Protein AF-A0A3D3A9Q7-F1 (afdb_monomer)

Secondary structure (DSSP, 8-state):
-TTHHHHHHHHHHHHHHTTS-TTSSGGGHHHHHHHHHHHHHHHHHHHHHHHHHHHH-STTHHHHHHHHHHHHHHHHHHHHHHHHHHHHTT--HHHHHHHHHHHHHHHHHHHHHS-GGGTTT-

Structure (mmCIF, N/CA/C/O backbone):
data_AF-A0A3D3A9Q7-F1
#
_entry.id   AF-A0A3D3A9Q7-F1
#
loop_
_atom_site.group_PDB
_atom_site.id
_atom_site.type_symbol
_atom_site.label_atom_id
_atom_site.label_alt_id
_atom_site.label_comp_id
_atom_site.label_asym_id
_atom_site.label_entity_id
_atom_site.label_seq_id
_atom_site.pdbx_PDB_ins_code
_atom_site.Cartn_x
_atom_site.Cartn_y
_atom_site.Cartn_z
_atom_site.occupancy
_atom_site.B_iso_or_equiv
_atom_site.auth_seq_id
_atom_site.auth_comp_id
_atom_site.auth_asym_id
_atom_site.auth_atom_id
_atom_site.pdbx_PDB_model_num
ATOM 1 N N . LEU A 1 1 ? -6.005 9.254 13.160 1.00 59.97 1 LEU A N 1
ATOM 2 C CA . LEU A 1 1 ? -6.403 9.654 11.770 1.00 59.97 1 LEU A CA 1
ATOM 3 C C . LEU A 1 1 ? -5.393 10.523 10.998 1.00 59.97 1 LEU A C 1
ATOM 5 O O . LEU A 1 1 ? -5.212 10.304 9.806 1.00 59.97 1 LEU A O 1
ATOM 9 N N . ARG A 1 2 ? -4.715 11.497 11.624 1.00 62.62 2 ARG A N 1
ATOM 10 C CA . ARG A 1 2 ? -3.886 12.496 10.901 1.00 62.62 2 ARG A CA 1
ATOM 11 C C . ARG A 1 2 ? -2.611 11.944 10.231 1.00 62.62 2 ARG A C 1
ATOM 13 O O . ARG A 1 2 ? -2.109 12.562 9.304 1.00 62.62 2 ARG A O 1
ATOM 20 N N . LEU A 1 3 ? -2.104 10.789 10.675 1.00 66.12 3 LEU A N 1
ATOM 21 C CA . LEU A 1 3 ? -0.870 10.165 10.157 1.00 66.12 3 LEU A CA 1
ATOM 22 C C . LEU A 1 3 ? -1.111 9.127 9.048 1.00 66.12 3 LEU A C 1
ATOM 24 O O . LEU A 1 3 ? -0.186 8.750 8.334 1.00 66.12 3 LEU A O 1
ATOM 28 N N . LEU A 1 4 ? -2.358 8.678 8.891 1.00 69.81 4 LEU A N 1
ATOM 29 C CA . LEU A 1 4 ? -2.760 7.645 7.937 1.00 69.81 4 LEU A CA 1
ATOM 30 C C . LEU A 1 4 ? -2.432 8.020 6.475 1.00 69.81 4 LEU A C 1
ATOM 32 O O . LEU A 1 4 ? -1.754 7.233 5.817 1.00 69.81 4 LEU A O 1
ATOM 36 N N . PRO A 1 5 ? -2.793 9.217 5.964 1.00 69.50 5 PRO A N 1
ATOM 37 C CA . PRO A 1 5 ? -2.477 9.578 4.580 1.00 69.50 5 PRO A CA 1
ATOM 38 C C . PRO A 1 5 ? -0.971 9.773 4.335 1.00 69.50 5 PRO A C 1
ATOM 40 O O . PRO A 1 5 ? -0.493 9.515 3.235 1.00 69.50 5 PRO A O 1
ATOM 43 N N . PHE A 1 6 ? -0.191 10.142 5.359 1.00 75.94 6 PHE A N 1
ATOM 44 C CA . PHE A 1 6 ? 1.267 10.280 5.236 1.00 75.94 6 PHE A CA 1
ATOM 45 C C . PHE A 1 6 ? 1.986 8.936 5.069 1.00 75.94 6 PHE A C 1
ATOM 47 O O . PHE A 1 6 ? 3.049 8.879 4.457 1.00 75.94 6 PHE A O 1
ATOM 54 N N . SER A 1 7 ? 1.398 7.842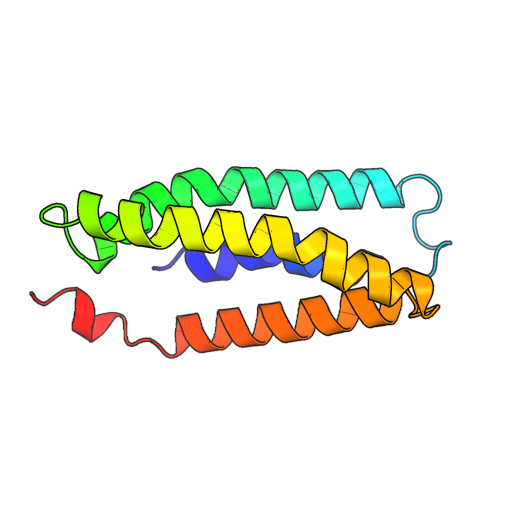 5.558 1.00 79.00 7 SER A N 1
ATOM 55 C CA . SER A 1 7 ? 1.971 6.492 5.428 1.00 79.00 7 SER A CA 1
ATOM 56 C C . SER A 1 7 ? 2.030 5.966 3.999 1.00 79.00 7 SER A C 1
ATOM 58 O O . SER A 1 7 ? 2.862 5.118 3.675 1.00 79.00 7 SER A O 1
ATOM 60 N N . VAL A 1 8 ? 1.171 6.507 3.136 1.00 82.88 8 VAL A N 1
ATOM 61 C CA . VAL A 1 8 ? 1.046 6.112 1.734 1.00 82.88 8 VAL A CA 1
ATOM 62 C C . VAL A 1 8 ? 2.135 6.765 0.876 1.00 82.88 8 VAL A C 1
ATOM 64 O O . VAL A 1 8 ? 2.496 6.230 -0.167 1.00 82.88 8 VAL A O 1
ATOM 67 N N . ILE A 1 9 ? 2.724 7.875 1.334 1.00 87.50 9 ILE A N 1
ATOM 68 C CA . ILE A 1 9 ? 3.744 8.642 0.603 1.00 87.50 9 ILE A CA 1
ATOM 69 C C . ILE A 1 9 ? 4.970 7.795 0.219 1.00 87.50 9 ILE A C 1
ATOM 71 O O . ILE A 1 9 ? 5.284 7.751 -0.972 1.00 87.50 9 ILE A O 1
ATOM 75 N N . PRO A 1 10 ? 5.663 7.101 1.149 1.00 90.19 10 PRO A N 1
ATOM 76 C CA . PRO A 1 10 ? 6.825 6.288 0.782 1.00 90.19 10 PRO A CA 1
ATOM 77 C C . PRO A 1 10 ? 6.458 5.155 -0.181 1.00 90.19 10 PRO A C 1
ATOM 79 O O . PRO A 1 10 ? 7.251 4.808 -1.051 1.00 90.19 10 PRO A O 1
ATOM 82 N N . LEU A 1 11 ? 5.238 4.623 -0.081 1.00 90.00 11 LEU A N 1
ATOM 83 C CA . LEU A 1 11 ? 4.761 3.563 -0.962 1.00 90.00 11 LEU A CA 1
ATOM 84 C C . LEU A 1 11 ? 4.469 4.083 -2.377 1.00 90.00 11 LEU A C 1
ATOM 86 O O . LEU A 1 11 ? 4.890 3.470 -3.351 1.00 90.00 11 LEU A O 1
ATOM 90 N N . VAL A 1 12 ? 3.835 5.252 -2.507 1.00 91.25 12 VAL A N 1
ATOM 91 C CA . VAL A 1 12 ? 3.642 5.917 -3.808 1.00 91.25 12 VAL A CA 1
ATOM 92 C C . VAL A 1 12 ? 4.988 6.255 -4.443 1.00 91.25 12 VAL A C 1
ATOM 94 O O . VAL A 1 12 ? 5.165 6.016 -5.633 1.00 91.25 12 VAL A O 1
ATOM 97 N N . ALA A 1 13 ? 5.958 6.739 -3.662 1.00 90.88 13 ALA A N 1
ATOM 98 C CA . ALA A 1 13 ? 7.309 7.003 -4.152 1.00 90.88 13 ALA A CA 1
ATOM 99 C C . ALA A 1 13 ? 8.012 5.724 -4.649 1.00 90.88 13 ALA A C 1
ATOM 101 O O . ALA A 1 13 ? 8.676 5.756 -5.685 1.00 90.88 13 ALA A O 1
ATOM 102 N N . ALA A 1 14 ? 7.831 4.590 -3.961 1.00 90.19 14 ALA A N 1
ATOM 103 C CA . ALA A 1 14 ? 8.379 3.306 -4.396 1.00 90.19 14 ALA A CA 1
ATOM 104 C C . ALA A 1 14 ? 7.781 2.860 -5.740 1.00 90.19 14 ALA A C 1
ATOM 106 O O . ALA A 1 14 ? 8.514 2.501 -6.657 1.00 90.19 14 ALA A O 1
ATOM 107 N N . PHE A 1 15 ? 6.457 2.934 -5.891 1.00 89.62 15 PHE A N 1
ATOM 108 C CA . PHE A 1 15 ? 5.784 2.553 -7.137 1.00 89.62 15 PHE A CA 1
ATOM 109 C C . PHE A 1 15 ? 6.058 3.540 -8.277 1.00 89.62 15 PHE A C 1
ATOM 111 O O . PHE A 1 15 ? 6.167 3.125 -9.429 1.00 89.62 15 PHE A O 1
ATOM 118 N N . TRP A 1 16 ? 6.238 4.826 -7.968 1.00 90.00 16 TRP A N 1
ATOM 119 C CA . TRP A 1 16 ? 6.684 5.829 -8.936 1.00 90.00 16 TRP A CA 1
ATOM 120 C C . TRP A 1 16 ? 8.043 5.464 -9.528 1.00 90.00 16 TRP A C 1
ATOM 122 O O . TRP A 1 16 ? 8.244 5.599 -10.733 1.00 90.00 16 TRP A O 1
ATOM 132 N N . LEU A 1 17 ? 8.955 4.925 -8.715 1.00 88.56 17 LEU A N 1
ATOM 133 C CA . LEU A 1 17 ? 10.268 4.488 -9.181 1.00 88.56 17 LEU A CA 1
ATOM 134 C C . LEU A 1 17 ? 10.185 3.395 -10.263 1.00 88.56 17 LEU A C 1
ATOM 136 O O . LEU A 1 17 ? 11.016 3.390 -11.162 1.00 88.56 17 LEU A O 1
ATOM 140 N N . LEU A 1 18 ? 9.155 2.539 -10.236 1.00 85.88 18 LEU A N 1
ATOM 141 C CA . LEU A 1 18 ? 8.907 1.513 -11.265 1.00 85.88 18 LEU A CA 1
ATOM 142 C C . LEU A 1 18 ? 8.394 2.087 -12.597 1.00 85.88 18 LEU A C 1
ATOM 144 O O . LEU A 1 18 ? 8.401 1.403 -13.620 1.00 85.88 18 LEU A O 1
ATOM 148 N N . THR A 1 19 ? 7.913 3.332 -12.596 1.00 86.56 19 THR A N 1
ATOM 149 C CA . THR A 1 19 ? 7.472 4.029 -13.817 1.00 86.56 19 THR A CA 1
ATOM 150 C C . THR A 1 19 ? 8.604 4.782 -14.509 1.00 86.56 19 THR A C 1
ATOM 152 O O . THR A 1 19 ? 8.452 5.199 -15.656 1.00 86.56 19 THR A O 1
ATOM 155 N N . LEU A 1 20 ? 9.732 4.964 -13.819 1.00 85.31 20 LEU A N 1
ATOM 156 C CA . LEU A 1 20 ? 10.879 5.686 -14.346 1.00 85.31 20 LEU A CA 1
ATOM 157 C C . LEU A 1 20 ? 11.730 4.779 -15.247 1.00 85.31 20 LEU A C 1
ATOM 159 O O . LEU A 1 20 ? 11.752 3.567 -15.046 1.00 85.31 20 LEU A O 1
ATOM 163 N N . PRO A 1 21 ? 12.446 5.349 -16.233 1.00 79.81 21 PRO A N 1
ATOM 164 C CA . PRO A 1 21 ? 13.346 4.576 -17.079 1.00 79.81 21 PRO A CA 1
ATOM 165 C C . PRO A 1 21 ? 14.492 3.949 -16.270 1.00 79.81 21 PRO A C 1
ATOM 167 O O . PRO A 1 21 ? 15.049 4.590 -15.374 1.00 79.81 21 PRO A O 1
ATOM 170 N N . ASP A 1 22 ? 14.909 2.742 -16.660 1.00 70.31 22 ASP A N 1
ATOM 171 C CA . ASP A 1 22 ? 15.920 1.919 -15.967 1.00 70.31 22 ASP A CA 1
ATOM 172 C C . ASP A 1 22 ? 17.291 2.607 -15.779 1.00 70.31 22 ASP A C 1
ATOM 174 O O . ASP A 1 22 ? 18.116 2.190 -14.965 1.00 70.31 22 ASP A O 1
ATOM 178 N N . ASN A 1 23 ? 17.553 3.683 -16.526 1.00 65.69 23 ASN A N 1
ATOM 179 C CA . ASN A 1 23 ? 18.826 4.398 -16.550 1.00 65.69 23 ASN A CA 1
ATOM 180 C C . ASN A 1 23 ? 18.911 5.599 -15.590 1.00 65.69 23 ASN A C 1
ATOM 182 O O . ASN A 1 23 ? 19.998 6.155 -15.444 1.00 65.69 23 ASN A O 1
ATOM 186 N N . LEU A 1 24 ? 17.818 6.009 -14.934 1.00 71.81 24 LEU A N 1
ATOM 187 C CA . LEU A 1 24 ? 17.806 7.273 -14.185 1.00 71.81 24 LEU A CA 1
ATOM 188 C C . LEU A 1 24 ? 18.653 7.223 -12.902 1.00 71.81 24 LEU A C 1
ATOM 190 O O . LEU A 1 24 ? 19.370 8.172 -12.598 1.00 71.81 24 LEU A O 1
ATOM 194 N N . PHE A 1 25 ? 18.597 6.107 -12.168 1.00 74.56 25 PHE A N 1
ATOM 195 C CA . PHE A 1 25 ? 19.404 5.873 -10.959 1.00 74.56 25 PHE A CA 1
ATOM 196 C C . PHE A 1 25 ? 20.344 4.661 -11.092 1.00 74.56 25 PHE A C 1
ATOM 198 O O . PHE A 1 25 ? 21.074 4.327 -10.154 1.00 74.56 25 PHE A O 1
ATOM 205 N N . GLY A 1 26 ? 20.345 3.996 -12.254 1.00 80.94 26 GLY A N 1
ATOM 206 C CA . GLY A 1 26 ? 21.186 2.837 -12.545 1.00 80.94 26 GLY A CA 1
ATOM 207 C C . GLY A 1 26 ? 21.074 1.746 -11.475 1.00 80.94 26 GLY A C 1
ATOM 208 O O . GLY A 1 26 ? 19.978 1.354 -11.072 1.00 80.94 26 GLY A O 1
ATOM 209 N N . ALA A 1 27 ? 22.220 1.284 -10.969 1.00 83.38 27 ALA A N 1
ATOM 210 C CA . ALA A 1 27 ? 22.296 0.227 -9.959 1.00 83.38 27 ALA A CA 1
ATOM 211 C C . ALA A 1 27 ? 21.739 0.622 -8.575 1.00 83.38 27 ALA A C 1
ATOM 213 O O . ALA A 1 27 ? 21.520 -0.257 -7.744 1.00 83.38 27 ALA A O 1
ATOM 214 N N . ALA A 1 28 ? 21.498 1.912 -8.304 1.00 85.19 28 ALA A N 1
ATOM 215 C CA . ALA A 1 28 ? 20.938 2.364 -7.028 1.00 85.19 28 ALA A CA 1
ATOM 216 C C . ALA A 1 28 ? 19.411 2.176 -6.937 1.00 85.19 28 ALA A C 1
ATOM 218 O O . ALA A 1 28 ? 18.867 2.132 -5.832 1.00 85.19 28 ALA A O 1
ATOM 219 N N . THR A 1 29 ? 18.718 2.022 -8.072 1.00 84.81 29 THR A N 1
ATOM 220 C CA . THR A 1 29 ? 17.247 1.924 -8.149 1.00 84.81 29 THR A CA 1
ATOM 221 C C . THR A 1 29 ? 16.655 0.854 -7.216 1.00 84.81 29 THR A C 1
ATOM 223 O O . THR A 1 29 ? 15.756 1.189 -6.440 1.00 84.81 29 THR A O 1
ATOM 226 N N . PRO A 1 30 ? 17.159 -0.399 -7.178 1.00 85.75 30 PRO A N 1
ATOM 227 C CA . PRO A 1 30 ? 16.597 -1.432 -6.306 1.00 85.75 30 PRO A CA 1
ATOM 228 C C . PRO A 1 30 ? 16.797 -1.126 -4.817 1.00 85.75 30 PRO A C 1
ATOM 230 O O . PRO A 1 30 ? 15.919 -1.417 -4.009 1.00 85.75 30 PRO A O 1
ATOM 233 N N . PHE A 1 31 ? 17.919 -0.501 -4.444 1.00 90.44 31 PHE A N 1
ATOM 234 C CA . PHE A 1 31 ? 18.195 -0.126 -3.054 1.00 90.44 31 PHE A CA 1
ATOM 235 C C . PHE A 1 31 ? 17.258 0.982 -2.574 1.00 90.44 31 PHE A C 1
ATOM 237 O O . PHE A 1 31 ? 16.728 0.901 -1.466 1.00 90.44 31 PHE A O 1
ATOM 244 N N . ILE A 1 32 ? 17.007 1.986 -3.420 1.00 91.06 32 ILE A N 1
ATOM 245 C CA . ILE A 1 32 ? 16.048 3.058 -3.127 1.00 91.06 32 ILE A CA 1
ATOM 246 C C . ILE A 1 32 ? 14.636 2.471 -3.013 1.00 91.06 32 ILE A C 1
ATOM 248 O O . ILE A 1 32 ? 13.933 2.760 -2.045 1.00 91.06 32 ILE A O 1
ATOM 252 N N . TYR A 1 33 ? 14.247 1.595 -3.946 1.00 90.19 33 TYR A N 1
ATOM 253 C CA . TYR A 1 33 ? 12.961 0.898 -3.903 1.00 90.19 33 TYR A CA 1
ATOM 254 C C . TYR A 1 33 ? 12.782 0.116 -2.595 1.00 90.19 33 TYR A C 1
ATOM 256 O O . TYR A 1 33 ? 11.808 0.324 -1.872 1.00 90.19 33 TYR A O 1
ATOM 264 N N . MET A 1 34 ? 13.746 -0.744 -2.249 1.00 91.69 34 MET A N 1
ATOM 265 C CA . MET A 1 34 ? 13.701 -1.551 -1.026 1.00 91.69 34 MET A CA 1
ATOM 266 C C . MET A 1 34 ? 13.694 -0.682 0.235 1.00 91.69 34 MET A C 1
ATOM 268 O O . MET A 1 34 ? 12.976 -0.999 1.180 1.00 91.69 34 MET A O 1
ATOM 272 N N . GLY A 1 35 ? 14.438 0.428 0.245 1.00 93.69 35 GLY A N 1
ATOM 273 C CA . GLY A 1 35 ? 14.431 1.388 1.348 1.00 93.69 35 GLY A CA 1
ATOM 274 C C . GLY A 1 35 ? 13.055 2.021 1.563 1.00 93.69 35 GLY A C 1
ATOM 275 O O . GLY A 1 35 ? 12.561 2.055 2.689 1.00 93.69 35 GLY A O 1
ATOM 276 N N . LEU A 1 36 ? 12.395 2.460 0.487 1.00 92.81 36 LEU A N 1
ATOM 277 C CA . LEU A 1 36 ? 11.050 3.044 0.547 1.00 92.81 36 LEU A CA 1
ATOM 278 C C . LEU A 1 36 ? 9.987 2.023 0.976 1.00 92.81 36 LEU A C 1
ATOM 280 O O . LEU A 1 36 ? 9.140 2.333 1.818 1.00 92.81 36 LEU A O 1
ATOM 284 N N . ILE A 1 37 ? 10.061 0.792 0.460 1.00 91.94 37 ILE A N 1
ATOM 285 C CA . ILE A 1 37 ? 9.197 -0.314 0.897 1.00 91.94 37 ILE A CA 1
ATOM 286 C C . ILE A 1 37 ? 9.441 -0.641 2.377 1.00 91.94 37 ILE A C 1
ATOM 288 O O . ILE A 1 37 ? 8.484 -0.788 3.137 1.00 91.94 37 ILE A O 1
ATOM 292 N N . GLY A 1 38 ? 10.701 -0.698 2.814 1.00 91.50 38 GLY A N 1
ATOM 293 C CA . GLY A 1 38 ? 11.070 -0.945 4.208 1.00 91.50 38 GLY A CA 1
ATOM 294 C C . GLY A 1 38 ? 10.538 0.128 5.159 1.00 91.50 38 GLY A C 1
ATOM 295 O O . GLY A 1 38 ? 9.991 -0.202 6.212 1.00 91.50 38 G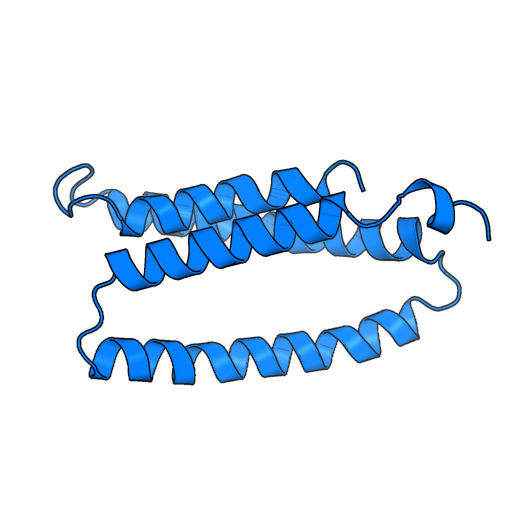LY A O 1
ATOM 296 N N . LEU A 1 39 ? 10.615 1.404 4.765 1.00 91.75 39 LEU A N 1
ATOM 297 C CA . LEU A 1 39 ? 10.009 2.510 5.511 1.00 91.75 39 LEU A CA 1
ATOM 298 C C . LEU A 1 39 ? 8.495 2.334 5.639 1.00 91.75 39 LEU A C 1
ATOM 300 O O . LEU A 1 39 ? 7.961 2.457 6.741 1.00 91.75 39 LEU A O 1
ATOM 304 N N . ASN A 1 40 ? 7.803 2.001 4.546 1.00 90.75 40 ASN A N 1
ATOM 305 C CA . ASN A 1 40 ? 6.364 1.763 4.591 1.00 90.75 40 ASN A CA 1
ATOM 306 C C . ASN A 1 40 ? 6.007 0.596 5.531 1.00 90.75 40 ASN A C 1
ATOM 308 O O . ASN A 1 40 ? 5.158 0.771 6.406 1.00 90.75 40 ASN A O 1
ATOM 312 N N . LEU A 1 41 ? 6.701 -0.545 5.435 1.00 89.50 41 LEU A N 1
ATOM 313 C CA . LEU A 1 41 ? 6.497 -1.687 6.339 1.00 89.50 41 LEU A CA 1
ATOM 314 C C . LEU A 1 41 ? 6.722 -1.307 7.811 1.00 89.50 41 LEU A C 1
ATOM 316 O O . LEU A 1 41 ? 5.942 -1.710 8.676 1.00 89.50 41 LEU A O 1
ATOM 320 N N . GLY A 1 42 ? 7.743 -0.494 8.097 1.00 88.62 42 GLY A N 1
ATOM 321 C CA . GLY A 1 42 ? 8.017 0.013 9.444 1.00 88.62 42 GLY A CA 1
ATOM 322 C C . GLY A 1 42 ? 6.913 0.926 9.991 1.00 88.62 42 GLY A C 1
ATOM 323 O O . GLY A 1 42 ? 6.653 0.928 11.194 1.00 88.62 42 GLY A O 1
ATOM 324 N N . MET A 1 43 ? 6.216 1.665 9.123 1.00 88.38 43 MET A N 1
ATOM 325 C CA . MET A 1 43 ? 5.110 2.547 9.511 1.00 88.38 43 MET A CA 1
ATOM 326 C C . MET A 1 43 ? 3.803 1.792 9.795 1.00 88.38 43 MET A C 1
ATOM 328 O O . MET A 1 43 ? 3.017 2.240 10.634 1.00 88.38 43 MET A O 1
ATOM 332 N N . VAL A 1 44 ? 3.557 0.648 9.144 1.00 85.75 44 VAL A N 1
ATOM 333 C CA . VAL A 1 44 ? 2.295 -0.112 9.280 1.00 85.75 44 VAL A CA 1
ATOM 334 C C . VAL A 1 44 ? 2.021 -0.527 10.729 1.00 85.75 44 VAL A C 1
ATOM 336 O O . VAL A 1 44 ? 0.887 -0.405 11.194 1.00 85.75 44 VAL A O 1
ATOM 339 N N . GLY A 1 45 ? 3.044 -0.979 11.462 1.00 84.12 45 GLY A N 1
ATOM 340 C CA . GLY A 1 45 ? 2.903 -1.447 12.846 1.00 84.12 45 GLY A CA 1
ATOM 341 C C . GLY A 1 45 ? 2.379 -0.365 13.804 1.00 84.12 45 GLY A C 1
ATOM 342 O O . GLY A 1 45 ? 1.291 -0.533 14.361 1.00 84.12 45 GLY A O 1
ATOM 343 N N . PRO A 1 46 ? 3.102 0.758 13.982 1.00 85.56 46 PRO A N 1
ATOM 344 C CA . PRO A 1 46 ? 2.676 1.855 14.852 1.00 85.56 46 PRO A CA 1
ATOM 345 C C . PRO A 1 46 ? 1.335 2.471 14.444 1.00 85.56 46 PRO A C 1
ATOM 347 O O . PRO A 1 46 ? 0.504 2.761 15.306 1.00 85.56 46 PRO A O 1
ATOM 350 N N . ILE A 1 47 ? 1.095 2.635 13.138 1.00 84.00 47 ILE A N 1
ATOM 351 C CA . ILE A 1 47 ? -0.146 3.234 12.636 1.00 84.00 47 ILE A CA 1
ATOM 352 C C . ILE A 1 47 ? -1.329 2.323 12.932 1.00 84.00 47 ILE A C 1
ATOM 354 O O . ILE A 1 47 ? -2.290 2.778 13.540 1.00 84.00 47 ILE A O 1
ATOM 358 N N . SER A 1 48 ? -1.257 1.040 12.576 1.00 81.12 48 SER A N 1
ATOM 359 C CA . SER A 1 48 ? -2.321 0.078 12.887 1.00 81.12 48 SER A CA 1
ATOM 360 C C . SER A 1 48 ? -2.528 -0.045 14.403 1.00 81.12 48 SER A C 1
ATOM 362 O O . SER A 1 48 ? -3.659 -0.040 14.886 1.00 81.12 48 SER A O 1
ATOM 364 N N . GLY A 1 49 ? -1.440 -0.064 15.180 1.00 82.50 49 GLY A N 1
ATOM 365 C CA . GLY A 1 49 ? -1.478 -0.150 16.639 1.00 82.50 49 GLY A CA 1
ATOM 366 C C . GLY A 1 49 ? -2.251 0.987 17.313 1.00 82.50 49 GLY A C 1
ATOM 367 O O . GLY A 1 49 ? -3.036 0.710 18.219 1.00 82.50 49 GLY A O 1
ATOM 368 N N . GLY A 1 50 ? -2.056 2.230 16.861 1.00 82.69 50 GLY A N 1
ATOM 369 C CA . GLY A 1 50 ? -2.736 3.413 17.401 1.00 82.69 50 GLY A CA 1
ATOM 370 C C . GLY A 1 50 ? -4.088 3.724 16.753 1.00 82.69 50 GLY A C 1
ATOM 371 O O . GLY A 1 50 ? -4.969 4.267 17.415 1.00 82.69 50 GLY A O 1
ATOM 372 N N . LEU A 1 51 ? -4.287 3.337 15.491 1.00 83.31 51 LEU A N 1
ATOM 373 C CA . LEU A 1 51 ? -5.481 3.689 14.723 1.00 83.31 51 LEU A CA 1
ATOM 374 C C . LEU A 1 51 ? -6.738 2.958 15.202 1.00 83.31 51 LEU A C 1
ATOM 376 O O . LEU A 1 51 ? -7.776 3.590 15.369 1.00 83.31 51 LEU A O 1
ATOM 380 N N . TRP A 1 52 ? -6.673 1.639 15.418 1.00 81.69 52 TRP A N 1
ATOM 381 C CA . TRP A 1 52 ? -7.863 0.887 15.837 1.00 81.69 52 TRP A CA 1
ATOM 382 C C . TRP A 1 52 ? -8.422 1.362 17.190 1.00 81.69 52 TRP A C 1
ATOM 384 O O . TRP A 1 52 ? -9.634 1.560 17.266 1.00 81.69 52 TRP A O 1
ATOM 394 N N . PRO A 1 53 ? -7.593 1.604 18.230 1.00 81.81 53 PRO A N 1
ATOM 395 C CA . PRO A 1 53 ? -8.070 2.174 19.490 1.00 81.81 53 PRO A CA 1
ATOM 396 C C . PRO A 1 53 ? -8.618 3.598 19.353 1.00 81.81 53 PRO A C 1
ATOM 398 O O . PRO A 1 53 ? -9.589 3.929 20.023 1.00 81.81 53 PRO A O 1
ATOM 401 N N . GLU A 1 54 ? -8.016 4.432 18.496 1.00 80.56 54 GLU A N 1
ATOM 402 C CA . GLU A 1 54 ? -8.469 5.813 18.252 1.00 80.56 54 GLU A CA 1
ATOM 403 C C . GLU A 1 54 ? -9.845 5.849 17.564 1.00 80.56 54 GLU A C 1
ATOM 405 O O . GLU A 1 54 ? -10.653 6.722 17.863 1.00 80.56 54 GLU A O 1
ATOM 410 N N . LEU A 1 55 ? -10.123 4.905 16.657 1.00 78.38 55 LEU A N 1
ATOM 411 C CA . LEU A 1 55 ? -11.370 4.865 15.881 1.00 78.38 55 LEU A CA 1
ATOM 412 C C . LEU A 1 55 ? -12.518 4.109 16.559 1.00 78.38 55 LEU A C 1
ATOM 414 O O . LEU A 1 55 ? -13.676 4.449 16.338 1.00 78.38 55 LEU A O 1
ATOM 418 N N . PHE A 1 56 ? -12.213 3.048 17.309 1.00 79.38 56 PHE A N 1
ATOM 419 C CA . PHE A 1 56 ? -13.218 2.103 17.817 1.00 79.38 56 PHE A CA 1
ATOM 420 C C . PHE A 1 56 ? -13.153 1.896 19.337 1.00 79.38 56 PHE A C 1
ATOM 422 O O . PHE A 1 56 ? -13.874 1.053 19.877 1.00 79.38 56 PHE A O 1
ATOM 429 N N . GLY A 1 57 ? -12.276 2.621 20.035 1.00 80.31 57 GLY A N 1
ATOM 430 C CA . 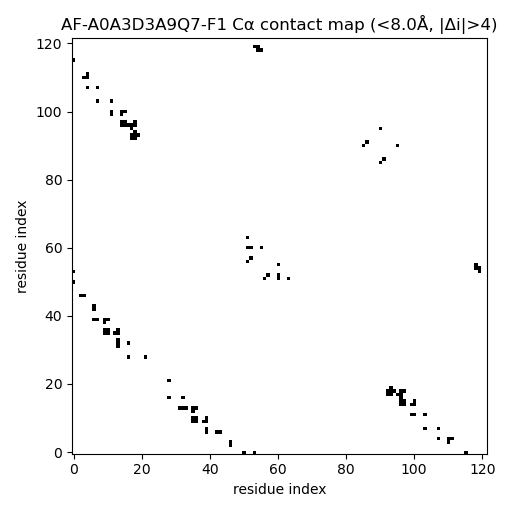GLY A 1 57 ? -11.999 2.389 21.448 1.00 80.31 57 GLY A CA 1
ATOM 431 C C . GLY A 1 57 ? -11.311 1.042 21.701 1.00 80.31 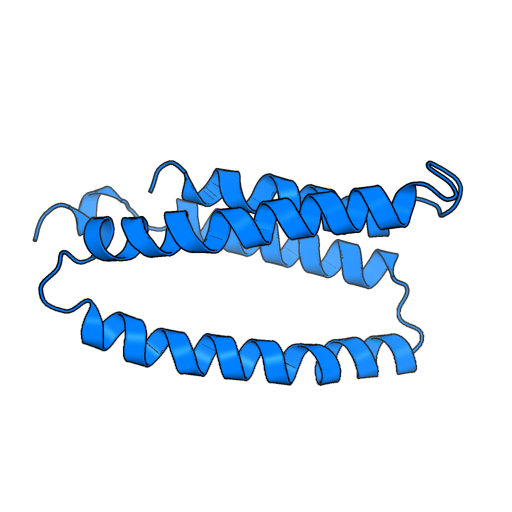57 GLY A C 1
ATOM 432 O O . GLY A 1 57 ? -10.917 0.318 20.785 1.00 80.31 57 GLY A O 1
ATOM 433 N N . THR A 1 58 ? -11.141 0.683 22.974 1.00 82.12 58 THR A N 1
ATOM 434 C CA . THR A 1 58 ? -10.422 -0.540 23.376 1.00 82.12 58 THR A CA 1
ATOM 435 C C . THR A 1 58 ? -11.319 -1.762 23.586 1.00 82.12 58 THR A C 1
ATOM 437 O O . THR A 1 58 ? -10.811 -2.881 23.639 1.00 82.12 58 TH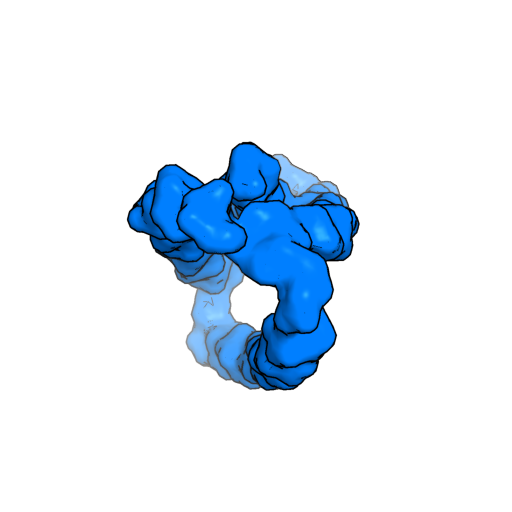R A O 1
ATOM 440 N N . ALA A 1 59 ? -12.642 -1.579 23.649 1.00 82.06 59 ALA A N 1
ATOM 441 C CA . ALA A 1 59 ? -13.595 -2.621 24.045 1.00 82.06 59 ALA A CA 1
ATOM 442 C C . ALA A 1 59 ? -13.673 -3.813 23.071 1.00 82.06 59 ALA A C 1
ATOM 444 O O . ALA A 1 59 ? -13.847 -4.952 23.500 1.00 82.06 59 ALA A O 1
ATOM 445 N N . HIS A 1 60 ? -13.519 -3.575 21.763 1.00 82.38 60 HIS A N 1
ATOM 446 C CA . HIS A 1 60 ? -13.693 -4.604 20.725 1.00 82.38 60 HIS A CA 1
ATOM 447 C C . HIS A 1 60 ? -12.465 -4.791 19.819 1.00 82.38 60 HIS A C 1
ATOM 449 O O . HIS A 1 60 ? -12.563 -5.386 18.744 1.00 82.38 60 HIS A O 1
ATOM 455 N N . LEU A 1 61 ? -11.279 -4.351 20.257 1.00 84.75 61 LEU A N 1
ATOM 456 C CA . LEU A 1 61 ? -10.046 -4.460 19.461 1.00 84.75 61 LEU A CA 1
ATOM 457 C C . LEU A 1 61 ? -9.683 -5.898 19.092 1.00 84.75 61 LEU A C 1
ATOM 459 O O . LEU A 1 61 ? -9.172 -6.133 17.999 1.00 84.75 61 LEU A O 1
ATOM 463 N N . GLY A 1 62 ? -9.958 -6.857 19.980 1.00 85.19 62 GLY A N 1
ATOM 464 C CA . GLY A 1 62 ? -9.723 -8.275 19.708 1.00 85.19 62 GLY A CA 1
ATOM 465 C C . GLY A 1 62 ? -10.523 -8.775 18.502 1.00 85.19 62 GLY A C 1
ATOM 466 O O . GLY A 1 62 ? -9.958 -9.429 17.632 1.00 85.19 62 GLY A O 1
ATOM 467 N N . ALA A 1 63 ? -11.802 -8.394 18.407 1.00 86.19 63 ALA A N 1
ATOM 468 C CA . ALA A 1 63 ? -12.681 -8.768 17.297 1.00 86.19 63 ALA A CA 1
ATOM 469 C C . ALA A 1 63 ? -12.282 -8.084 15.975 1.00 86.19 63 ALA A C 1
ATOM 471 O O . ALA A 1 63 ? -12.324 -8.693 14.910 1.00 86.19 63 ALA A O 1
ATOM 472 N N . ILE A 1 64 ? -11.833 -6.828 16.032 1.00 85.94 64 ILE A N 1
ATOM 473 C CA . ILE A 1 64 ? -11.340 -6.111 14.845 1.00 85.94 64 ILE A CA 1
ATOM 474 C C . ILE A 1 64 ? -10.046 -6.755 14.327 1.00 85.94 64 ILE A C 1
ATOM 476 O O . ILE A 1 64 ? -9.885 -6.997 13.127 1.00 85.94 64 ILE A O 1
ATOM 480 N N . ARG A 1 65 ? -9.111 -7.071 15.229 1.00 84.81 65 ARG A N 1
ATOM 481 C CA . ARG A 1 65 ? -7.841 -7.711 14.860 1.00 84.81 65 ARG A CA 1
ATOM 482 C C . ARG A 1 65 ? -8.041 -9.133 14.337 1.00 84.81 65 ARG A C 1
ATOM 484 O O . ARG A 1 65 ? -7.351 -9.520 13.398 1.00 84.81 65 ARG A O 1
ATOM 491 N N . SER A 1 66 ? -8.998 -9.885 14.885 1.00 89.44 66 SER A N 1
ATOM 492 C CA . SER A 1 66 ? -9.298 -11.238 14.405 1.00 89.44 66 SER A CA 1
ATOM 493 C C . SER A 1 66 ? -9.917 -11.254 13.007 1.00 89.44 66 SER A C 1
ATOM 495 O O . SER A 1 66 ? -9.678 -12.203 12.269 1.00 89.44 66 SER A O 1
ATOM 497 N N . LEU A 1 67 ? -10.653 -10.208 12.615 1.00 89.94 67 LEU A N 1
ATOM 498 C CA . LEU A 1 67 ? -11.181 -10.069 11.255 1.00 89.94 67 LEU A CA 1
ATOM 499 C C . LEU A 1 67 ? -10.119 -9.578 10.262 1.00 89.94 67 LEU A C 1
ATOM 501 O O . LEU A 1 67 ? -10.057 -10.048 9.130 1.00 89.94 67 LEU A O 1
ATOM 505 N N . THR A 1 68 ? -9.273 -8.632 10.668 1.00 88.19 68 THR A N 1
ATOM 506 C CA . THR A 1 68 ? -8.285 -8.018 9.763 1.00 88.19 68 THR A CA 1
ATOM 507 C C . THR A 1 68 ? -7.103 -8.935 9.454 1.00 88.19 68 THR A C 1
ATOM 509 O O . THR A 1 68 ? -6.624 -8.939 8.321 1.00 88.19 68 THR A O 1
ATOM 512 N N . ALA A 1 69 ? -6.661 -9.761 10.407 1.00 90.06 69 ALA A N 1
ATOM 513 C CA . ALA A 1 69 ? -5.568 -10.712 10.200 1.00 90.06 69 ALA A CA 1
ATOM 514 C C . ALA A 1 69 ? -5.782 -11.674 9.006 1.00 90.06 69 ALA A C 1
ATOM 516 O O . ALA A 1 69 ? -4.918 -11.708 8.126 1.00 90.06 69 ALA A O 1
ATOM 517 N N . PRO A 1 70 ? -6.901 -12.422 8.896 1.00 92.94 70 PRO A N 1
ATOM 518 C CA . PRO A 1 70 ? -7.128 -13.321 7.765 1.00 92.94 70 PRO A CA 1
ATOM 519 C C . PRO A 1 70 ? -7.272 -12.574 6.436 1.00 92.94 70 PRO A C 1
ATOM 521 O O . PRO A 1 70 ? -6.839 -13.096 5.413 1.00 92.94 70 PRO A O 1
ATOM 524 N N . ILE A 1 71 ? -7.807 -11.347 6.436 1.00 92.31 71 ILE A N 1
ATOM 525 C CA . ILE A 1 71 ? -7.885 -10.513 5.225 1.00 92.31 71 ILE A CA 1
ATOM 526 C C . ILE A 1 71 ? -6.480 -10.181 4.715 1.00 92.31 71 ILE A C 1
ATOM 528 O O . ILE A 1 71 ? -6.209 -10.338 3.526 1.00 92.31 71 ILE A O 1
ATOM 532 N N . VAL A 1 72 ? -5.571 -9.767 5.605 1.00 91.44 72 VAL A N 1
ATOM 533 C CA . VAL A 1 72 ? -4.178 -9.472 5.234 1.00 91.44 72 VAL A CA 1
ATOM 534 C C . VAL A 1 72 ? -3.475 -10.725 4.716 1.00 91.44 72 VAL A C 1
ATOM 536 O O . VAL A 1 72 ? -2.815 -10.652 3.685 1.00 91.44 72 VAL A O 1
ATOM 539 N N . ILE A 1 73 ? -3.651 -11.876 5.373 1.00 93.50 73 ILE A N 1
ATOM 540 C CA . ILE A 1 73 ? -3.057 -13.153 4.940 1.00 93.50 73 ILE A CA 1
ATOM 541 C C . ILE A 1 73 ? -3.584 -13.570 3.559 1.00 93.50 73 ILE A C 1
ATOM 543 O O . ILE A 1 73 ? -2.811 -13.975 2.694 1.00 93.50 73 ILE A O 1
ATOM 547 N N . ALA A 1 74 ? -4.892 -13.455 3.327 1.00 95.19 74 ALA A N 1
ATOM 548 C CA . ALA A 1 74 ? -5.484 -13.760 2.029 1.00 95.19 74 ALA A CA 1
ATOM 549 C C . ALA A 1 74 ? -4.966 -12.810 0.937 1.00 95.19 74 ALA A C 1
ATOM 551 O O . ALA A 1 74 ? -4.637 -13.256 -0.161 1.00 95.19 74 ALA A O 1
ATOM 552 N N . ALA A 1 75 ? -4.833 -11.515 1.241 1.00 91.31 75 ALA A N 1
ATOM 553 C CA . ALA A 1 75 ? -4.294 -10.528 0.310 1.00 91.31 75 ALA A CA 1
ATOM 554 C C . ALA A 1 75 ? -2.820 -10.797 -0.037 1.00 91.31 75 ALA A C 1
ATOM 556 O O . ALA A 1 75 ? -2.445 -10.732 -1.209 1.00 91.31 75 ALA A O 1
ATOM 557 N N . THR A 1 76 ? -1.985 -11.147 0.948 1.00 90.75 76 THR A N 1
ATOM 558 C CA . THR A 1 76 ? -0.573 -11.479 0.700 1.00 90.75 76 THR A CA 1
ATOM 559 C C . THR A 1 76 ? -0.410 -12.804 -0.036 1.00 90.75 76 THR A C 1
ATOM 561 O O . THR A 1 76 ? 0.511 -12.922 -0.837 1.00 90.75 76 THR A O 1
ATOM 564 N N . ALA A 1 77 ? -1.310 -13.771 0.160 1.00 94.75 77 ALA A N 1
ATOM 565 C CA . ALA A 1 77 ? -1.341 -15.007 -0.622 1.00 94.75 77 ALA A CA 1
ATOM 566 C C . ALA A 1 77 ? -1.807 -14.777 -2.073 1.00 94.75 77 ALA A C 1
ATOM 568 O O . ALA A 1 77 ? -1.298 -15.414 -2.994 1.00 94.75 77 ALA A O 1
ATOM 569 N N . ALA A 1 78 ? -2.746 -13.853 -2.291 1.00 94.69 78 ALA A N 1
ATOM 570 C CA . ALA A 1 78 ? -3.241 -13.509 -3.623 1.00 94.69 78 ALA A CA 1
ATOM 571 C C . ALA A 1 78 ? -2.227 -12.698 -4.447 1.00 94.69 78 ALA A C 1
ATOM 573 O O . ALA A 1 78 ? -2.182 -12.838 -5.670 1.00 94.69 78 ALA A O 1
ATOM 574 N N . ALA A 1 79 ? -1.401 -11.867 -3.803 1.00 91.75 79 ALA A N 1
ATOM 575 C CA . ALA A 1 79 ? -0.473 -10.976 -4.495 1.00 91.75 79 ALA A CA 1
ATOM 576 C C . ALA A 1 79 ? 0.506 -11.709 -5.447 1.00 91.75 79 ALA A C 1
ATOM 578 O O . ALA A 1 79 ? 0.551 -11.325 -6.615 1.00 91.75 79 ALA A O 1
ATOM 579 N N . PRO A 1 80 ? 1.230 -12.778 -5.049 1.00 92.69 80 PRO A N 1
ATOM 580 C CA . PRO A 1 80 ? 2.102 -13.524 -5.960 1.00 92.69 80 PRO A CA 1
ATOM 581 C C . PRO A 1 80 ? 1.369 -14.119 -7.161 1.00 92.69 80 PRO A C 1
ATOM 583 O O . PRO A 1 80 ? 1.923 -14.139 -8.252 1.00 92.69 80 PRO A O 1
ATOM 586 N N . VAL A 1 81 ? 0.126 -14.577 -6.982 1.00 94.06 81 VAL A N 1
ATOM 587 C CA . VAL A 1 81 ? -0.677 -15.140 -8.077 1.00 94.06 81 VAL A CA 1
ATOM 588 C C . VAL A 1 81 ? -1.042 -14.045 -9.076 1.00 94.06 81 VAL A C 1
ATOM 590 O O . VAL A 1 81 ? -0.833 -14.207 -10.273 1.00 94.06 81 VAL A O 1
ATOM 593 N N . LEU A 1 82 ? -1.540 -12.907 -8.590 1.00 92.56 82 LEU A N 1
ATOM 594 C CA . LEU A 1 82 ? -1.946 -11.788 -9.441 1.00 92.56 82 LEU A CA 1
ATOM 595 C C . LEU A 1 82 ? -0.757 -11.164 -10.179 1.00 92.56 82 LEU A C 1
ATOM 597 O O . LEU A 1 82 ? -0.807 -10.992 -11.396 1.00 92.56 82 LEU A O 1
ATOM 601 N N . PHE A 1 83 ? 0.315 -10.835 -9.456 1.00 91.06 83 PHE A N 1
ATOM 602 C CA . PHE A 1 83 ? 1.492 -10.207 -10.056 1.00 91.06 83 PHE A CA 1
A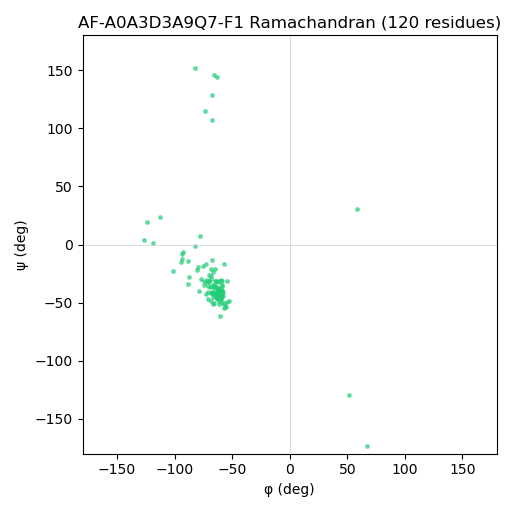TOM 603 C C . PHE A 1 83 ? 2.333 -11.201 -10.863 1.00 91.06 83 PHE A C 1
ATOM 605 O O . PHE A 1 83 ? 2.901 -10.806 -11.874 1.00 91.06 83 PHE A O 1
ATOM 612 N N . GLY A 1 84 ? 2.368 -12.480 -10.478 1.00 91.56 84 GLY A N 1
ATOM 613 C CA . GLY A 1 84 ? 3.011 -13.540 -11.258 1.00 91.56 84 GLY A CA 1
ATOM 614 C C . GLY A 1 84 ? 2.355 -13.703 -12.626 1.00 91.56 84 GLY A C 1
ATOM 615 O O . GLY A 1 84 ? 3.032 -13.572 -13.639 1.00 91.56 84 GLY A O 1
ATOM 616 N N . LEU A 1 85 ? 1.023 -13.835 -12.664 1.00 94.06 85 LEU A N 1
ATOM 617 C CA . LEU A 1 85 ? 0.276 -13.890 -13.925 1.00 94.06 85 LEU A CA 1
ATOM 618 C C . LEU A 1 85 ? 0.462 -12.622 -14.769 1.00 94.06 85 LEU A C 1
ATOM 620 O O . LEU A 1 85 ? 0.594 -12.708 -15.987 1.00 94.06 85 LEU A O 1
ATOM 624 N N . ALA A 1 86 ? 0.497 -11.442 -14.143 1.00 91.62 86 ALA A N 1
ATOM 625 C CA . ALA A 1 86 ? 0.746 -10.192 -14.858 1.00 91.62 86 ALA A CA 1
ATOM 626 C C . ALA A 1 86 ? 2.121 -10.184 -15.550 1.00 91.62 86 ALA A C 1
ATOM 628 O O . ALA A 1 86 ? 2.227 -9.779 -16.710 1.00 91.62 86 ALA A O 1
ATOM 629 N N . VAL A 1 87 ? 3.160 -10.660 -14.860 1.00 91.81 87 VAL A N 1
ATOM 630 C CA . VAL A 1 87 ? 4.513 -10.776 -15.418 1.00 91.81 87 VAL A CA 1
ATOM 631 C C . VAL A 1 87 ? 4.560 -11.831 -16.527 1.00 91.81 87 VAL A C 1
ATOM 633 O O . VAL A 1 87 ? 5.126 -11.558 -17.585 1.00 91.81 87 VAL A O 1
ATOM 636 N N . ASP A 1 88 ? 3.898 -12.977 -16.349 1.00 93.94 88 ASP A N 1
ATOM 637 C CA . ASP A 1 88 ?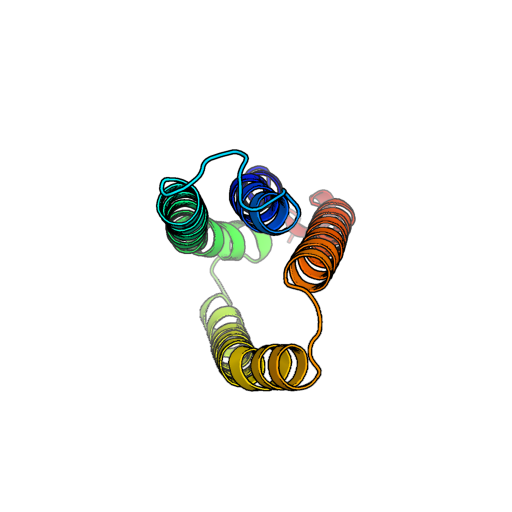 3.809 -14.033 -17.370 1.00 93.94 88 ASP A CA 1
ATOM 638 C C . ASP A 1 88 ? 3.118 -13.540 -18.657 1.00 93.94 88 ASP A C 1
ATOM 640 O O . ASP A 1 88 ? 3.480 -13.930 -19.769 1.00 93.94 88 ASP A O 1
ATOM 644 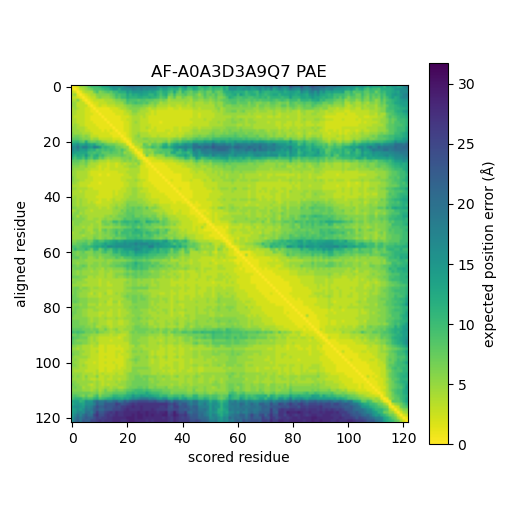N N . MET A 1 89 ? 2.157 -12.619 -18.531 1.00 93.94 89 MET A N 1
ATOM 645 C CA . MET A 1 89 ? 1.487 -11.952 -19.656 1.00 93.94 89 MET A CA 1
ATOM 646 C C . MET A 1 89 ? 2.324 -10.831 -20.303 1.00 93.94 89 MET A C 1
ATOM 648 O O . MET A 1 89 ? 1.821 -10.134 -21.184 1.00 93.94 89 MET A O 1
ATOM 652 N N . ASN A 1 90 ? 3.591 -10.656 -19.911 1.00 90.44 90 ASN A N 1
ATOM 653 C CA . ASN A 1 90 ? 4.484 -9.581 -20.363 1.00 90.44 90 ASN A CA 1
ATOM 654 C C . ASN A 1 90 ? 3.945 -8.164 -20.082 1.00 90.44 90 ASN A C 1
ATOM 656 O O . ASN A 1 90 ? 4.235 -7.218 -20.821 1.00 90.44 90 ASN A O 1
ATOM 660 N N . ILE A 1 91 ? 3.165 -7.986 -19.010 1.00 90.69 91 ILE A N 1
ATOM 661 C CA . ILE A 1 91 ? 2.765 -6.647 -18.567 1.00 90.69 91 ILE A CA 1
ATOM 662 C C . ILE A 1 91 ? 4.010 -5.913 -18.060 1.00 90.69 91 ILE A C 1
ATOM 664 O O . ILE A 1 91 ? 4.760 -6.425 -17.231 1.00 90.69 91 ILE A O 1
ATOM 668 N N . SER A 1 92 ? 4.235 -4.695 -18.556 1.00 89.00 92 SER A N 1
ATOM 669 C CA . SER A 1 92 ? 5.404 -3.904 -18.175 1.00 89.00 92 SER A CA 1
ATOM 670 C C . SER A 1 92 ? 5.367 -3.498 -16.698 1.00 89.00 92 SER A C 1
ATOM 672 O O . SER A 1 92 ? 4.312 -3.179 -16.140 1.00 89.00 92 SER A O 1
ATOM 674 N N . PHE A 1 93 ? 6.540 -3.426 -16.063 1.00 86.12 93 PHE A N 1
ATOM 675 C CA . PHE A 1 93 ? 6.662 -2.959 -14.677 1.00 86.12 93 PHE A CA 1
ATOM 676 C C . PHE A 1 93 ? 6.127 -1.540 -14.483 1.00 86.12 93 PHE A C 1
ATOM 678 O O . PHE A 1 93 ? 5.547 -1.245 -13.440 1.00 86.12 93 PHE A O 1
ATOM 685 N N . SER A 1 94 ? 6.225 -0.686 -15.503 1.00 87.88 94 SER A N 1
ATOM 686 C CA . SER A 1 94 ? 5.637 0.652 -15.471 1.00 87.88 94 SER A CA 1
ATOM 687 C C . SER A 1 94 ? 4.110 0.608 -15.392 1.00 87.88 94 SER A C 1
ATOM 689 O O . SER A 1 94 ? 3.524 1.385 -14.642 1.00 87.88 94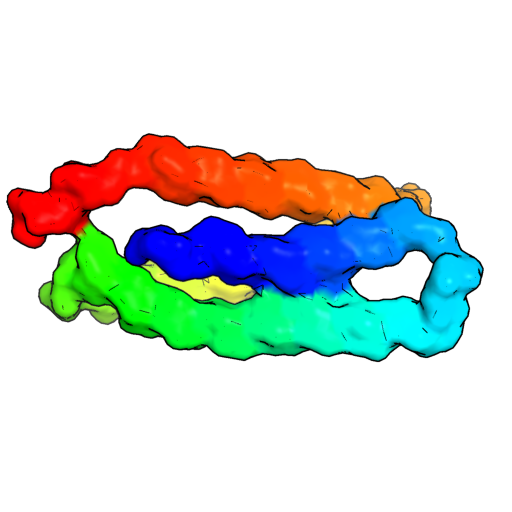 SER A O 1
ATOM 691 N N . ALA A 1 95 ? 3.452 -0.320 -16.099 1.00 89.56 95 ALA A N 1
ATOM 692 C CA . ALA A 1 95 ? 2.001 -0.497 -16.008 1.00 89.56 95 ALA A CA 1
ATOM 693 C C . ALA A 1 95 ? 1.578 -1.017 -14.623 1.00 89.56 95 ALA A C 1
ATOM 695 O O . ALA A 1 95 ? 0.612 -0.514 -14.044 1.00 89.56 95 ALA A O 1
ATOM 696 N N . ILE A 1 96 ? 2.339 -1.957 -14.050 1.00 90.19 96 ILE A N 1
ATOM 697 C CA . ILE A 1 96 ? 2.127 -2.444 -12.677 1.00 90.19 96 ILE A CA 1
ATOM 698 C C . ILE A 1 96 ? 2.297 -1.294 -11.674 1.00 90.19 96 ILE A C 1
ATOM 700 O O . ILE A 1 96 ? 1.412 -1.064 -10.847 1.00 90.19 96 ILE A O 1
ATOM 704 N N . GLY A 1 97 ? 3.378 -0.520 -11.795 1.00 89.81 97 GLY A N 1
ATOM 705 C CA . GLY A 1 97 ? 3.652 0.663 -10.979 1.00 89.81 97 GLY A CA 1
ATOM 706 C C . GLY A 1 97 ? 2.505 1.675 -11.017 1.00 89.81 97 GLY A C 1
ATOM 707 O O . GLY A 1 97 ? 1.996 2.081 -9.971 1.00 89.81 97 GLY A O 1
ATOM 708 N N . LEU A 1 98 ? 2.028 2.013 -12.218 1.00 92.06 98 LEU A N 1
ATOM 709 C CA . LEU A 1 98 ? 0.933 2.964 -12.412 1.00 92.06 98 LEU A CA 1
ATOM 710 C C . LEU A 1 98 ? -0.385 2.463 -11.804 1.00 92.06 98 LEU A C 1
ATOM 712 O O . LEU A 1 98 ? -1.080 3.223 -11.128 1.00 92.06 98 LEU A O 1
ATOM 716 N N . SER A 1 99 ? -0.707 1.178 -11.989 1.00 90.81 99 SER A N 1
ATOM 717 C CA . SER A 1 99 ? -1.900 0.564 -11.390 1.00 90.81 99 SER A CA 1
ATOM 718 C C . SER A 1 99 ? -1.863 0.617 -9.857 1.00 90.81 99 SER A C 1
ATOM 720 O O . SER A 1 99 ? -2.867 0.952 -9.223 1.00 90.81 99 SER A O 1
ATOM 722 N N . GLY A 1 100 ? -0.687 0.391 -9.262 1.00 90.56 100 GLY A N 1
ATOM 723 C CA . GLY A 1 100 ? -0.474 0.520 -7.825 1.00 90.56 100 GLY A CA 1
ATOM 724 C C . GLY A 1 100 ? -0.641 1.958 -7.341 1.00 90.56 100 GLY A C 1
ATOM 725 O O . GLY A 1 100 ? -1.337 2.186 -6.357 1.00 90.56 100 GLY A O 1
ATOM 726 N N . ILE A 1 101 ? -0.098 2.946 -8.059 1.00 91.12 101 ILE A N 1
ATOM 727 C CA . ILE A 1 101 ? -0.279 4.369 -7.721 1.00 91.12 101 ILE A CA 1
ATOM 728 C C . ILE A 1 101 ? -1.764 4.750 -7.734 1.00 91.12 101 ILE A C 1
ATOM 730 O O . ILE A 1 101 ? -2.239 5.375 -6.785 1.00 91.12 101 ILE A O 1
ATOM 734 N N . ILE A 1 102 ? -2.514 4.343 -8.763 1.00 91.31 102 ILE A N 1
ATOM 735 C CA . ILE A 1 102 ? -3.960 4.608 -8.858 1.00 91.31 102 ILE A CA 1
ATOM 736 C C . ILE A 1 102 ? -4.697 3.991 -7.664 1.00 91.31 102 ILE A C 1
ATOM 738 O O . ILE A 1 102 ? -5.513 4.661 -7.027 1.00 91.31 102 ILE A O 1
ATOM 742 N N . PHE A 1 103 ? -4.381 2.742 -7.320 1.00 90.00 103 PHE A N 1
ATOM 743 C CA . PHE A 1 103 ? -4.973 2.062 -6.170 1.00 90.00 103 PHE A CA 1
ATOM 744 C C . PHE A 1 103 ? -4.660 2.770 -4.840 1.00 90.00 103 PHE A C 1
ATOM 746 O O . PHE A 1 103 ? -5.545 2.934 -3.995 1.00 90.00 103 PHE A O 1
ATOM 753 N N . LEU A 1 104 ? -3.421 3.233 -4.660 1.00 88.94 104 LEU A N 1
ATOM 754 C CA . LEU A 1 104 ? -2.987 3.953 -3.461 1.00 88.94 104 LEU A CA 1
ATOM 755 C C . LEU A 1 104 ? -3.668 5.316 -3.331 1.00 88.94 104 LEU A C 1
ATOM 757 O O . LEU A 1 104 ? -4.125 5.663 -2.241 1.00 88.94 104 LEU A O 1
ATOM 761 N N . ILE A 1 105 ? -3.794 6.063 -4.430 1.00 87.00 105 ILE A N 1
ATOM 762 C CA . ILE A 1 105 ? -4.523 7.338 -4.451 1.00 87.00 105 ILE A CA 1
ATOM 763 C C . ILE A 1 105 ? -6.003 7.101 -4.138 1.00 87.00 105 ILE A C 1
ATOM 765 O O . ILE A 1 105 ? -6.561 7.798 -3.293 1.00 87.00 105 ILE A O 1
ATOM 769 N N . GLY A 1 106 ? -6.629 6.090 -4.749 1.00 87.12 106 GLY A N 1
ATOM 770 C CA . GLY A 1 106 ? -8.013 5.715 -4.451 1.00 87.12 106 GLY A CA 1
ATOM 771 C C . GLY A 1 106 ? -8.214 5.358 -2.976 1.00 87.12 106 GLY A C 1
ATOM 772 O O . GLY A 1 106 ? -9.140 5.853 -2.335 1.00 87.12 106 GLY A O 1
ATOM 773 N N . SER A 1 107 ? -7.295 4.578 -2.404 1.00 85.12 107 SER A N 1
ATOM 774 C CA . SER A 1 107 ? -7.307 4.220 -0.980 1.00 85.12 107 SER A CA 1
ATOM 775 C C . SER A 1 107 ? -7.144 5.445 -0.073 1.00 85.12 107 SER A C 1
ATOM 777 O O . SER A 1 107 ? -7.855 5.577 0.924 1.00 85.12 107 SER A O 1
ATOM 779 N N . ALA A 1 108 ? -6.252 6.374 -0.429 1.00 83.69 108 ALA A N 1
ATOM 780 C CA . ALA A 1 108 ? -6.071 7.621 0.307 1.00 83.69 108 ALA A CA 1
ATOM 781 C C . ALA A 1 108 ? -7.332 8.502 0.250 1.00 83.69 108 ALA A C 1
ATOM 783 O O . ALA A 1 108 ? -7.761 9.019 1.280 1.00 83.69 108 ALA A O 1
ATOM 784 N N . LEU A 1 109 ? -7.970 8.628 -0.919 1.00 84.25 109 LEU A N 1
ATOM 785 C CA . LEU A 1 109 ? -9.219 9.380 -1.093 1.00 84.25 109 LEU A CA 1
ATOM 786 C C . LEU A 1 109 ? -10.370 8.790 -0.272 1.00 84.25 109 LEU A C 1
ATOM 788 O O . LEU A 1 109 ? -11.115 9.539 0.365 1.00 84.25 109 LEU A O 1
ATOM 792 N N . LEU A 1 110 ? -10.495 7.461 -0.239 1.00 83.19 110 LEU A N 1
ATOM 793 C CA . LEU A 1 110 ? -11.462 6.782 0.626 1.00 83.19 110 LEU A CA 1
ATOM 794 C C . LEU A 1 110 ? -11.190 7.087 2.100 1.00 83.19 110 LEU A C 1
ATOM 796 O O . LEU A 1 110 ? -12.122 7.420 2.826 1.00 83.19 110 LEU A O 1
ATOM 800 N N . ALA A 1 111 ? -9.926 7.055 2.529 1.00 78.62 111 ALA A N 1
ATOM 801 C CA . ALA A 1 111 ? -9.559 7.394 3.901 1.00 78.62 111 ALA A CA 1
ATOM 802 C C . ALA A 1 111 ? -9.913 8.848 4.272 1.00 78.62 111 ALA A C 1
ATOM 804 O O . ALA A 1 111 ? -10.363 9.088 5.390 1.00 78.62 111 ALA A O 1
ATOM 805 N N . PHE A 1 112 ? -9.769 9.807 3.348 1.00 73.94 112 PHE A N 1
ATOM 806 C CA . PHE A 1 112 ? -10.210 11.197 3.551 1.00 73.94 112 PHE A CA 1
ATOM 807 C C . PHE A 1 112 ? -11.734 11.364 3.539 1.00 73.94 112 PHE A C 1
ATOM 809 O O . PHE A 1 112 ? -12.258 12.255 4.203 1.00 73.94 112 PHE A O 1
ATOM 816 N N . SER A 1 113 ? -12.443 10.522 2.787 1.00 73.62 113 SER A N 1
ATOM 817 C CA . SER A 1 113 ? -13.903 10.586 2.659 1.00 73.62 113 SER A CA 1
ATOM 818 C C . SER A 1 113 ? -14.632 10.058 3.896 1.00 73.62 113 SER A C 1
ATOM 820 O O . SER A 1 113 ? -15.812 10.356 4.077 1.00 73.62 113 SER A O 1
ATOM 822 N N . VAL A 1 114 ? -13.958 9.285 4.757 1.00 69.88 114 VAL A N 1
ATOM 823 C CA . VAL A 1 114 ? -14.520 8.831 6.035 1.00 69.88 114 VAL A CA 1
ATOM 824 C C . VAL A 1 114 ? -14.560 10.017 7.011 1.00 69.88 114 VAL A C 1
ATOM 826 O O . VAL A 1 114 ? -13.502 10.502 7.418 1.00 69.88 114 VAL A O 1
ATOM 829 N N . PRO A 1 115 ? -15.750 10.493 7.436 1.00 59.47 115 PRO A N 1
ATOM 830 C CA . PRO A 1 115 ? -15.852 11.620 8.355 1.00 59.47 115 PRO A CA 1
ATOM 831 C C . PRO A 1 115 ? -15.314 11.222 9.733 1.00 59.47 115 PRO A C 1
ATOM 833 O O . PRO A 1 115 ? -15.965 10.486 10.477 1.00 59.47 115 PRO A O 1
ATOM 836 N N . ALA A 1 116 ? -14.133 11.735 10.082 1.00 56.62 116 ALA A N 1
ATOM 837 C CA . ALA A 1 116 ? -13.518 11.564 11.399 1.00 56.62 116 ALA A CA 1
ATOM 838 C C . ALA A 1 116 ? -14.445 12.009 12.552 1.00 56.62 116 ALA A C 1
ATOM 840 O O . ALA A 1 116 ? -14.434 11.401 13.620 1.00 56.62 116 ALA A O 1
ATOM 841 N N . ASP A 1 117 ? -15.305 13.006 12.309 1.00 54.66 117 ASP A N 1
ATOM 842 C CA . ASP A 1 117 ? -16.214 13.591 13.308 1.00 54.66 117 ASP A CA 1
ATOM 843 C C . ASP A 1 117 ? -17.295 12.633 13.835 1.00 54.66 117 ASP A C 1
ATOM 845 O O . ASP A 1 117 ? -17.838 12.850 14.918 1.00 54.66 117 ASP A O 1
ATOM 849 N N . LYS A 1 118 ? -17.620 11.554 13.110 1.00 50.88 118 LYS A N 1
ATOM 850 C CA . LYS A 1 118 ? -18.678 10.608 13.522 1.00 50.88 118 LYS A CA 1
ATOM 851 C C . LYS A 1 118 ? -18.175 9.411 14.331 1.00 50.88 118 LYS A C 1
ATOM 853 O O . LYS A 1 118 ? -18.996 8.629 14.802 1.00 50.88 118 LYS A O 1
ATOM 858 N N . LEU A 1 119 ? -16.858 9.252 14.476 1.00 53.69 119 LEU A N 1
ATOM 859 C CA . LEU A 1 119 ? -16.251 8.106 15.167 1.00 53.69 119 LEU A CA 1
ATOM 860 C C . LEU A 1 119 ? -15.802 8.445 16.597 1.00 53.69 119 LEU A C 1
ATOM 862 O O . LEU A 1 119 ? -15.761 7.559 17.437 1.00 53.69 119 LEU A O 1
ATOM 866 N N . ALA A 1 120 ? -15.553 9.724 16.904 1.00 46.97 120 ALA A N 1
ATOM 867 C CA . ALA A 1 120 ? -15.137 10.180 18.236 1.00 46.97 120 ALA A CA 1
ATOM 868 C C . ALA A 1 120 ? -16.294 10.377 19.246 1.00 46.97 120 ALA A C 1
ATOM 870 O O . ALA A 1 120 ? -16.047 10.769 20.383 1.00 46.97 120 ALA A O 1
ATOM 871 N N . THR A 1 121 ? -17.554 10.155 18.847 1.00 43.69 121 THR A N 1
ATOM 872 C CA . THR A 1 121 ? -18.755 10.473 19.651 1.00 43.69 121 THR A CA 1
ATOM 873 C C . THR A 1 121 ? -19.554 9.255 20.136 1.00 43.69 121 THR A C 1
ATOM 875 O O . THR A 1 121 ? -20.737 9.391 20.455 1.00 43.69 121 THR A O 1
ATOM 878 N N . LYS A 1 122 ? -18.939 8.073 20.251 1.00 41.19 122 LYS A N 1
ATOM 879 C CA . LYS A 1 122 ? -19.546 6.940 20.968 1.00 41.19 122 LYS A CA 1
ATOM 880 C C . LYS A 1 122 ? -18.608 6.314 21.981 1.00 41.19 122 LYS A C 1
ATOM 882 O O . LYS A 1 122 ? -17.462 6.009 21.597 1.00 41.19 122 LYS A O 1
#

Foldseek 3Di:
DVCVLVLLVLVLVLLVLLQDDCPPCPPCSVVSNVVSVVSSVVVCVVCVVPVCCLQANDPCVVVVCVVVVVVVVVVVVVVCVVVVVCVVVVPGSSNVSVVSSVVSVVVSVVVVVPPPVVRNPD

Mean predicted aligned error: 6.77 Å

Radius of gyration: 17.04 Å; Cα contacts (8 Å, |Δi|>4): 65; chains: 1; bounding box: 42×29×44 Å

Sequence (122 aa):
LRLLPFSVIPLVAAFWLLTLPDNLFGAATPFIYMGLIGLNLGMVGPISGGLWPELFGTAHLGAIRSLTAPIVIAATAAAPVLFGLAVDMNISFSAIGLSGIIFLIGSALLAFSVPADKLATK

pLDDT: mean 83.58, std 11.27, range [41.19, 95.19]

Solvent-accessible surface area (backbone atoms only — not comparable to full-atom values): 6835 Å² total; per-residue (Å²): 116,90,63,60,67,62,53,48,49,41,43,44,54,31,30,52,57,43,55,50,66,79,73,80,57,47,89,51,45,65,58,54,35,52,50,25,46,49,51,31,60,62,46,49,56,63,48,55,67,52,40,52,43,69,55,64,41,76,89,52,47,68,63,53,50,64,57,48,51,59,51,52,53,51,50,62,63,45,44,58,56,57,54,47,51,38,50,75,71,66,54,51,60,37,58,54,16,50,54,48,40,54,54,50,51,51,52,44,51,53,61,69,67,51,65,69,81,74,44,77,77,118